Protein AF-A0A8B6BXW2-F1 (afdb_monomer_lite)

Sequence (107 aa)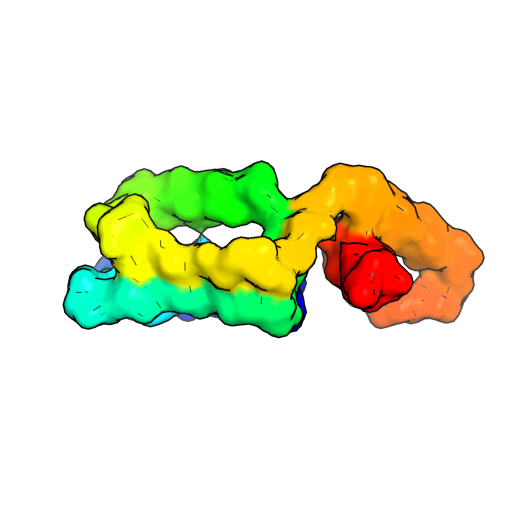:
GGNNAGHTVVVKEKMYDFHILPSGIVNPDCIAVIGNGVVVHLPDLFEEIEKNVQKGLEDWKNRLIISDRAHLVFDIHQIVDGIQESGRGQHVIGTTKKGIGPTYSCK

Foldseek 3Di:
DEQPDWDWDDDPNFIAIDRHWDPCLQPVPAQTEADLVYEYEPVVVVVSVVVVVVSPRPPNVVRYYYDPNHFYDDPVLLVVLVVVQVVCVPNHPPDPSSSPVVRVVVD

Radius of gyration: 15.35 Å; chains: 1; bounding box: 37×23×40 Å

Structure (mmCIF, N/CA/C/O backbone):
data_AF-A0A8B6BXW2-F1
#
_entry.id   AF-A0A8B6BXW2-F1
#
loop_
_atom_site.group_PDB
_atom_site.id
_atom_site.type_symbol
_atom_site.label_atom_id
_atom_site.label_alt_id
_atom_site.label_comp_id
_atom_site.label_asym_id
_atom_site.label_entity_id
_atom_site.label_seq_id
_atom_site.pdbx_PDB_ins_code
_atom_site.Cartn_x
_atom_site.Cartn_y
_atom_site.Cartn_z
_atom_site.occupancy
_atom_site.B_iso_or_equiv
_atom_site.auth_seq_id
_atom_site.auth_comp_id
_atom_site.auth_asym_id
_atom_site.auth_atom_id
_atom_site.pdbx_PDB_model_num
ATOM 1 N N . GLY A 1 1 ? -3.823 4.097 -9.526 1.00 84.19 1 GLY A N 1
ATOM 2 C CA . GLY A 1 1 ? -2.491 4.299 -8.929 1.00 84.19 1 GLY A CA 1
ATOM 3 C C . GLY A 1 1 ? -2.083 3.071 -8.140 1.00 84.19 1 GLY A C 1
ATOM 4 O O . GLY A 1 1 ? -2.756 2.054 -8.246 1.00 84.19 1 GLY A O 1
ATOM 5 N N . GLY A 1 2 ? -1.019 3.173 -7.350 1.00 85.44 2 GLY A N 1
ATOM 6 C CA . GLY A 1 2 ? -0.562 2.143 -6.410 1.00 85.44 2 GLY A CA 1
ATOM 7 C C . GLY A 1 2 ? 0.099 2.785 -5.186 1.00 85.44 2 GLY A C 1
ATOM 8 O O . GLY A 1 2 ? -0.297 3.872 -4.774 1.00 85.44 2 GLY A O 1
ATOM 9 N N . ASN A 1 3 ? 1.161 2.176 -4.661 1.00 84.12 3 ASN A N 1
ATOM 10 C CA . ASN A 1 3 ? 2.002 2.678 -3.551 1.00 84.12 3 ASN A CA 1
ATOM 11 C C . ASN A 1 3 ? 2.841 3.935 -3.879 1.00 84.12 3 ASN A C 1
ATOM 13 O O . ASN A 1 3 ? 3.841 4.214 -3.208 1.00 84.12 3 ASN A O 1
ATOM 17 N N . ASN A 1 4 ? 2.489 4.674 -4.929 1.00 80.62 4 ASN A N 1
ATOM 18 C CA . ASN A 1 4 ? 3.157 5.908 -5.337 1.00 80.62 4 ASN A CA 1
ATOM 19 C C . ASN A 1 4 ? 2.507 7.173 -4.753 1.00 80.62 4 ASN A C 1
ATOM 21 O O . ASN A 1 4 ? 3.070 8.253 -4.903 1.00 80.62 4 ASN A O 1
ATOM 25 N N . ALA A 1 5 ? 1.340 7.047 -4.118 1.00 79.81 5 ALA A N 1
ATOM 26 C CA . ALA A 1 5 ? 0.730 8.108 -3.322 1.00 79.81 5 ALA A CA 1
ATOM 27 C C . ALA A 1 5 ? 1.210 8.031 -1.863 1.00 79.81 5 ALA A C 1
ATOM 29 O O . ALA A 1 5 ? 1.600 6.959 -1.406 1.00 79.81 5 ALA A O 1
ATOM 30 N N . GLY A 1 6 ? 1.160 9.155 -1.146 1.00 86.44 6 GLY A N 1
ATOM 31 C CA . GLY A 1 6 ? 1.450 9.231 0.286 1.00 86.44 6 GLY A CA 1
ATOM 32 C C . GLY A 1 6 ? 0.444 10.142 0.987 1.00 86.44 6 GLY A C 1
ATOM 33 O O . GLY A 1 6 ? 0.311 11.308 0.619 1.00 86.44 6 GLY A O 1
ATOM 34 N N . HIS A 1 7 ? -0.266 9.611 1.980 1.00 91.56 7 HIS A N 1
ATOM 35 C CA . HIS A 1 7 ? -1.207 10.342 2.823 1.00 91.56 7 HIS A CA 1
ATOM 36 C C . HIS A 1 7 ? -0.858 10.121 4.289 1.00 91.56 7 HIS A C 1
ATOM 38 O O . HIS A 1 7 ? -1.042 9.030 4.825 1.00 91.56 7 HIS A O 1
ATOM 44 N N . THR A 1 8 ? -0.412 11.177 4.955 1.00 93.19 8 THR A N 1
ATOM 45 C CA . THR A 1 8 ? -0.237 11.167 6.404 1.00 93.19 8 THR A CA 1
ATOM 46 C C . THR A 1 8 ? -1.497 11.713 7.066 1.00 93.19 8 THR A C 1
ATOM 48 O O . THR A 1 8 ? -1.972 12.793 6.715 1.00 93.19 8 THR A O 1
ATOM 51 N N . VAL A 1 9 ? -2.032 10.982 8.043 1.00 93.31 9 VAL A N 1
ATOM 52 C CA . VAL A 1 9 ? -3.196 11.394 8.836 1.00 93.31 9 VAL A CA 1
ATOM 53 C C . VAL A 1 9 ? -2.817 11.420 10.310 1.00 93.31 9 VAL A C 1
ATOM 55 O O . VAL A 1 9 ? -2.335 10.429 10.854 1.00 93.31 9 VAL A O 1
ATOM 58 N N . VAL A 1 10 ? -3.075 12.547 10.971 1.00 92.25 10 VAL A N 1
ATOM 59 C CA . VAL A 1 10 ? -2.884 12.698 12.417 1.00 92.25 10 VAL A CA 1
ATOM 60 C C . VAL A 1 10 ? -4.247 12.657 13.096 1.00 92.25 10 VAL A C 1
ATOM 62 O O . VAL A 1 10 ? -5.102 13.499 12.829 1.00 92.25 10 VAL A O 1
ATOM 65 N N . VAL A 1 11 ? -4.458 11.674 13.971 1.00 88.69 11 VAL A N 1
ATOM 66 C CA . VAL A 1 11 ? -5.677 11.546 14.780 1.00 88.69 11 VAL A CA 1
ATOM 67 C C . VAL A 1 11 ? -5.292 11.578 16.249 1.00 88.69 11 VAL A C 1
ATOM 69 O O . VAL A 1 11 ? -4.626 10.669 16.748 1.00 88.69 11 VAL A O 1
ATOM 72 N N . LYS A 1 12 ? -5.740 12.626 16.950 1.00 85.75 12 LYS A N 1
ATOM 73 C CA . LYS A 1 12 ? -5.315 12.939 18.323 1.00 85.75 12 LYS A CA 1
ATOM 74 C C . LYS A 1 12 ? -3.784 13.066 18.376 1.00 85.75 12 LYS A C 1
ATOM 76 O O . LYS A 1 12 ? -3.242 13.968 17.752 1.00 85.75 12 LYS A O 1
ATOM 81 N N . GLU A 1 13 ? -3.101 12.153 19.062 1.00 89.38 13 GLU A N 1
ATOM 82 C CA . GLU A 1 13 ? -1.637 12.135 19.219 1.00 89.38 13 GLU A CA 1
ATOM 83 C C . GLU A 1 13 ? -0.950 11.064 18.351 1.00 89.38 13 GLU A C 1
ATOM 85 O O . GLU A 1 13 ? 0.253 10.844 18.462 1.00 89.38 13 GLU A O 1
ATOM 90 N N . LYS A 1 14 ? -1.701 10.372 17.484 1.00 90.44 14 LYS A N 1
ATOM 91 C CA . LYS A 1 14 ? -1.186 9.285 16.641 1.00 90.44 14 LYS A CA 1
ATOM 92 C C . LYS A 1 14 ? -1.077 9.731 15.187 1.00 90.44 14 LYS A C 1
ATOM 94 O O . LYS A 1 14 ? -2.037 10.249 14.621 1.00 90.44 14 LYS A O 1
ATOM 99 N N . MET A 1 15 ? 0.079 9.484 14.577 1.00 93.62 15 MET A N 1
ATOM 100 C CA . MET A 1 15 ? 0.372 9.805 13.178 1.00 93.62 15 MET A CA 1
ATOM 101 C C . MET A 1 15 ? 0.448 8.524 12.348 1.00 93.62 15 MET A C 1
ATOM 103 O O . MET A 1 15 ? 1.325 7.691 12.575 1.00 93.62 15 MET A O 1
ATOM 107 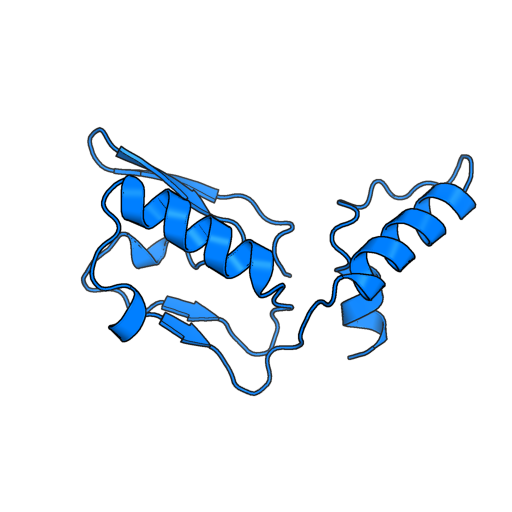N N . TYR A 1 16 ? -0.446 8.378 11.376 1.00 94.25 16 TYR A N 1
ATOM 108 C CA . TYR A 1 16 ? -0.520 7.239 10.463 1.00 94.25 16 TYR A CA 1
ATOM 109 C C . TYR A 1 16 ? -0.053 7.636 9.066 1.00 94.25 16 TYR A C 1
ATOM 111 O O . TYR A 1 16 ? -0.354 8.740 8.615 1.00 94.25 16 TYR A O 1
ATOM 119 N N . ASP A 1 17 ? 0.636 6.727 8.379 1.00 93.69 17 ASP A N 1
ATOM 120 C CA . ASP A 1 17 ? 1.179 6.966 7.040 1.00 93.69 17 ASP A CA 1
ATOM 121 C C . ASP A 1 17 ? 0.618 5.923 6.079 1.00 93.69 17 ASP A C 1
ATOM 123 O O . ASP A 1 17 ? 0.782 4.720 6.299 1.00 93.69 17 ASP A O 1
ATOM 127 N N . PHE A 1 18 ? -0.049 6.391 5.027 1.00 94.25 18 PHE A N 1
ATOM 128 C CA . PHE A 1 18 ? -0.770 5.556 4.075 1.00 94.25 18 PHE A CA 1
ATOM 129 C C . PHE A 1 18 ? -0.241 5.730 2.655 1.00 94.25 18 PHE A C 1
ATOM 131 O O . PHE A 1 18 ? -0.001 6.853 2.215 1.00 94.25 18 PHE A O 1
ATOM 138 N N . HIS A 1 19 ? -0.111 4.630 1.920 1.00 93.31 19 HIS A N 1
ATOM 139 C CA . HIS A 1 19 ? 0.301 4.609 0.519 1.00 93.31 19 HIS A CA 1
ATOM 140 C C . HIS A 1 19 ? -0.713 3.847 -0.338 1.00 93.31 19 HIS A C 1
ATOM 142 O O . HIS A 1 19 ? -1.331 4.439 -1.222 1.00 93.31 19 HIS A O 1
ATOM 148 N N . ILE A 1 20 ? -0.899 2.549 -0.075 1.00 93.00 20 ILE A N 1
ATOM 149 C CA . ILE A 1 20 ? -1.914 1.712 -0.736 1.00 93.00 20 ILE A CA 1
ATOM 150 C C . ILE A 1 20 ? -3.186 1.660 0.101 1.00 93.00 20 ILE A C 1
ATOM 152 O O . ILE A 1 20 ? -4.290 1.655 -0.452 1.00 93.00 20 ILE A O 1
ATOM 156 N N . LEU A 1 21 ? -3.044 1.576 1.424 1.00 94.31 21 LEU A N 1
ATOM 157 C CA . LEU A 1 21 ? -4.176 1.379 2.309 1.00 94.31 21 LEU A CA 1
ATOM 158 C C . LEU A 1 21 ? -5.047 2.648 2.315 1.00 94.31 21 LEU A C 1
ATOM 160 O O . LEU A 1 21 ? -4.531 3.746 2.536 1.00 94.31 21 LEU A O 1
ATOM 164 N N . PRO A 1 22 ? -6.368 2.550 2.078 1.00 94.75 22 PRO A N 1
ATOM 165 C CA . PRO A 1 22 ? -7.235 3.720 2.135 1.00 94.75 22 PRO A CA 1
ATOM 166 C C . PRO A 1 22 ? -7.192 4.358 3.529 1.00 94.75 22 PRO A C 1
ATOM 168 O O . PRO A 1 22 ? -7.556 3.721 4.515 1.00 94.75 22 PRO A O 1
ATOM 171 N N . SER A 1 23 ? -6.794 5.629 3.619 1.00 94.00 23 SER A N 1
ATOM 172 C CA . SER A 1 23 ? -6.586 6.334 4.897 1.00 94.00 23 SER A CA 1
ATOM 173 C C . SER A 1 23 ? -7.846 6.444 5.765 1.00 94.00 23 SER A C 1
ATOM 175 O O . SER A 1 23 ? -7.758 6.562 6.986 1.00 94.00 23 SER A O 1
ATOM 177 N N . GLY A 1 24 ? -9.031 6.327 5.156 1.00 93.38 24 GLY A N 1
ATOM 178 C CA . GLY A 1 24 ? -10.310 6.234 5.863 1.00 93.38 24 GLY A CA 1
ATOM 179 C C . GLY A 1 24 ? -10.395 5.059 6.844 1.00 93.38 24 GLY A C 1
ATOM 180 O O . GLY A 1 24 ? -11.183 5.126 7.782 1.00 93.38 24 GLY A O 1
ATOM 181 N N . ILE A 1 25 ? -9.543 4.033 6.702 1.00 94.88 25 ILE A N 1
ATOM 182 C CA . ILE A 1 25 ? -9.500 2.865 7.594 1.00 94.88 25 ILE A CA 1
ATOM 183 C C . ILE A 1 25 ? -9.194 3.217 9.060 1.00 94.88 25 ILE A C 1
ATOM 185 O O . ILE A 1 25 ? -9.482 2.414 9.949 1.00 94.88 25 ILE A O 1
ATOM 189 N N . VAL A 1 26 ? -8.645 4.411 9.322 1.00 93.62 26 VAL A N 1
ATOM 190 C CA . VAL A 1 26 ? -8.443 4.945 10.681 1.00 93.62 26 VAL A CA 1
ATOM 191 C C . VAL A 1 26 ? -9.768 5.140 11.418 1.00 93.62 26 VAL A C 1
ATOM 193 O O . VAL A 1 26 ? -9.809 5.017 12.639 1.00 93.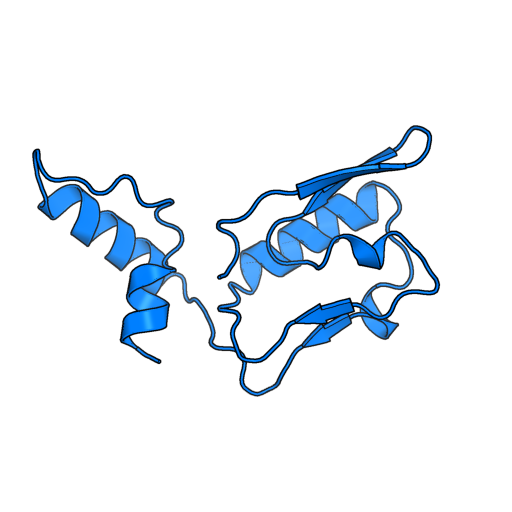62 26 VAL A O 1
ATOM 196 N N . ASN A 1 27 ? -10.854 5.427 10.697 1.00 92.19 27 ASN A N 1
ATOM 197 C CA . ASN A 1 27 ? -12.187 5.434 11.278 1.00 92.19 27 ASN A CA 1
ATOM 198 C C . ASN A 1 27 ? -12.672 3.977 11.447 1.00 92.19 27 ASN A C 1
ATOM 200 O O . ASN A 1 27 ? -12.760 3.266 10.439 1.00 92.19 27 ASN A O 1
ATOM 204 N N . PRO A 1 28 ? -13.000 3.519 12.673 1.00 91.38 28 PRO A N 1
ATOM 205 C CA . PRO A 1 28 ? -13.489 2.159 12.908 1.00 91.38 28 PRO A CA 1
ATOM 206 C C . PRO A 1 28 ? -14.799 1.852 12.168 1.00 91.38 28 PRO A C 1
ATOM 208 O O . PRO A 1 28 ? -15.003 0.714 11.759 1.00 91.38 28 PRO A O 1
ATOM 211 N N . ASP A 1 29 ? -15.633 2.862 11.903 1.00 93.06 29 ASP A N 1
ATOM 212 C CA . ASP A 1 29 ? -16.916 2.694 11.205 1.00 93.06 29 ASP A CA 1
ATOM 213 C C . ASP A 1 29 ? -16.771 2.663 9.672 1.00 93.06 29 ASP A C 1
ATOM 215 O O . ASP A 1 29 ? -17.752 2.532 8.937 1.00 93.06 29 ASP A O 1
ATOM 219 N N . CYS A 1 30 ? -15.549 2.820 9.155 1.00 95.31 30 CYS A N 1
ATOM 220 C CA . CYS A 1 30 ? -15.282 2.870 7.724 1.00 95.31 30 CYS A CA 1
ATOM 221 C C . CYS A 1 30 ? -14.822 1.508 7.186 1.00 95.31 30 CYS A C 1
ATOM 223 O O . CYS A 1 30 ? -13.894 0.889 7.717 1.00 95.31 30 CYS A O 1
ATOM 225 N N . ILE A 1 31 ? -15.438 1.087 6.077 1.00 96.44 31 ILE A N 1
ATOM 226 C CA . ILE A 1 31 ? -14.969 -0.021 5.239 1.00 96.44 31 ILE A CA 1
ATOM 227 C C . ILE A 1 31 ? -13.996 0.546 4.202 1.00 96.44 31 ILE A C 1
ATOM 229 O O . ILE A 1 31 ? -14.343 1.433 3.419 1.00 96.44 31 ILE A O 1
ATOM 233 N N . ALA A 1 32 ? -12.778 0.016 4.183 1.00 96.69 32 ALA A N 1
ATOM 234 C CA . ALA A 1 32 ? -11.734 0.404 3.249 1.00 96.69 32 ALA A CA 1
ATOM 235 C C . ALA A 1 32 ? -11.774 -0.498 2.013 1.00 96.69 32 ALA A C 1
ATOM 237 O O . ALA A 1 32 ? -11.715 -1.720 2.128 1.00 96.69 32 ALA A O 1
ATOM 238 N N . VAL A 1 33 ? -11.839 0.097 0.820 1.00 97.12 33 VAL A N 1
ATOM 239 C CA . VAL A 1 33 ? -11.922 -0.653 -0.440 1.00 97.12 33 VAL A CA 1
ATOM 240 C C . VAL A 1 33 ? -10.751 -0.306 -1.354 1.00 97.12 33 VAL A C 1
ATOM 242 O O . VAL A 1 33 ? -10.557 0.855 -1.714 1.00 97.12 33 VAL A O 1
ATOM 245 N N . ILE A 1 34 ? -10.005 -1.325 -1.782 1.00 96.69 34 ILE A N 1
ATOM 246 C CA . ILE A 1 34 ? -9.024 -1.235 -2.867 1.00 96.69 34 ILE A CA 1
ATOM 247 C C . ILE A 1 34 ? -9.708 -1.692 -4.161 1.00 96.69 34 ILE A C 1
ATOM 249 O O . ILE A 1 34 ? -9.968 -2.878 -4.366 1.00 96.69 34 ILE A O 1
ATOM 253 N N . GLY A 1 35 ? -10.035 -0.735 -5.030 1.00 96.69 35 GLY A N 1
ATOM 254 C CA . GLY A 1 35 ? -10.747 -0.995 -6.285 1.00 96.69 35 GLY A CA 1
ATOM 255 C C . GLY A 1 35 ? -9.880 -1.613 -7.391 1.00 96.69 35 GLY A C 1
ATOM 256 O O . GLY A 1 35 ? -8.653 -1.576 -7.353 1.00 96.69 35 GLY A O 1
ATOM 257 N N . ASN A 1 36 ? -10.527 -2.098 -8.455 1.00 95.75 36 ASN A N 1
ATOM 258 C CA . ASN A 1 36 ? -9.890 -2.752 -9.614 1.00 95.75 36 ASN A CA 1
ATOM 259 C C . ASN A 1 36 ? -8.959 -1.840 -10.447 1.00 95.75 36 ASN A C 1
ATOM 261 O O . ASN A 1 36 ? -8.222 -2.296 -11.324 1.00 95.75 36 ASN A O 1
ATOM 265 N N . GLY A 1 37 ? -9.027 -0.525 -10.230 1.00 93.75 37 GLY A N 1
ATOM 266 C CA . GLY A 1 37 ? -8.125 0.445 -10.850 1.00 93.75 37 GLY A CA 1
ATOM 267 C C . GLY A 1 37 ? -6.739 0.500 -10.202 1.00 93.75 37 GLY A C 1
ATOM 268 O O . GLY A 1 37 ? -5.843 1.127 -10.770 1.00 93.75 37 GLY A O 1
ATOM 269 N N . VAL A 1 38 ? -6.560 -0.118 -9.032 1.00 94.81 38 VAL A N 1
ATOM 270 C CA . VAL A 1 38 ? -5.326 -0.065 -8.242 1.00 94.81 38 VAL A CA 1
ATOM 271 C C . VAL A 1 38 ? -4.374 -1.193 -8.642 1.00 94.81 38 VAL A C 1
ATOM 273 O O . VAL A 1 38 ? -4.806 -2.309 -8.936 1.00 94.81 38 VAL A O 1
ATOM 276 N N . VAL A 1 39 ? -3.077 -0.883 -8.655 1.00 95.12 39 VAL A N 1
ATOM 277 C CA . VAL A 1 39 ? -2.002 -1.879 -8.720 1.00 95.12 39 VAL A CA 1
ATOM 278 C C . VAL A 1 39 ? -1.432 -2.080 -7.315 1.00 95.12 39 VAL A C 1
ATOM 280 O O . VAL A 1 39 ? -1.093 -1.108 -6.637 1.00 95.12 39 VAL A O 1
ATOM 283 N N . VAL A 1 40 ? -1.376 -3.327 -6.851 1.00 95.50 40 VAL A N 1
ATOM 284 C CA . VAL A 1 40 ? -1.077 -3.676 -5.456 1.00 95.50 40 VAL A CA 1
ATOM 285 C C . VAL A 1 40 ? 0.246 -4.425 -5.376 1.00 95.50 40 VAL A C 1
ATOM 287 O O . VAL A 1 40 ? 0.374 -5.516 -5.926 1.00 95.50 40 VAL A O 1
ATOM 290 N N . HIS A 1 41 ? 1.215 -3.858 -4.659 1.00 95.62 41 HIS A N 1
ATOM 291 C CA . HIS A 1 41 ? 2.411 -4.579 -4.232 1.00 95.62 41 HIS A CA 1
ATOM 292 C C . HIS A 1 41 ? 2.132 -5.222 -2.870 1.00 95.62 41 HIS A C 1
ATOM 294 O O . HIS A 1 41 ? 1.938 -4.505 -1.888 1.00 95.62 41 HIS A O 1
ATOM 300 N N . LEU A 1 42 ? 2.054 -6.555 -2.811 1.00 95.00 42 LEU A N 1
ATOM 301 C CA . LEU A 1 42 ? 1.676 -7.261 -1.579 1.00 95.00 42 LEU A CA 1
ATOM 302 C C . LEU A 1 42 ? 2.667 -7.030 -0.424 1.00 95.00 42 LEU A C 1
ATOM 304 O O . LEU A 1 42 ? 2.188 -6.707 0.662 1.00 95.00 42 LEU A O 1
ATOM 308 N N . PRO A 1 43 ? 4.000 -7.130 -0.618 1.00 95.19 43 PRO A N 1
ATOM 309 C CA . PRO A 1 43 ? 4.953 -6.871 0.462 1.00 95.19 43 PRO A CA 1
ATOM 310 C C . PRO A 1 43 ? 4.789 -5.477 1.079 1.00 95.19 43 PRO A C 1
ATOM 312 O O . PRO A 1 43 ? 4.644 -5.364 2.293 1.00 95.19 43 PRO A O 1
ATOM 315 N N . ASP A 1 44 ? 4.702 -4.433 0.247 1.00 94.12 44 ASP A N 1
ATOM 316 C CA . ASP A 1 44 ? 4.529 -3.053 0.724 1.00 94.12 44 ASP A CA 1
ATOM 317 C C . ASP A 1 44 ? 3.199 -2.865 1.454 1.00 94.12 44 ASP A C 1
ATOM 319 O O . ASP A 1 44 ? 3.151 -2.163 2.460 1.00 94.12 44 ASP A O 1
ATOM 323 N N . LEU A 1 45 ? 2.115 -3.479 0.961 1.00 95.00 45 LEU A N 1
ATOM 324 C CA . LEU A 1 45 ? 0.809 -3.404 1.614 1.00 95.00 45 LEU A CA 1
ATOM 325 C C . LEU A 1 45 ? 0.867 -4.003 3.025 1.00 95.00 45 LEU A C 1
ATOM 327 O O . LEU A 1 45 ? 0.357 -3.398 3.967 1.00 95.00 45 LEU A O 1
ATOM 331 N N . PHE A 1 46 ? 1.485 -5.176 3.185 1.00 95.19 46 PHE A N 1
ATOM 332 C CA . PHE A 1 46 ? 1.624 -5.802 4.500 1.00 95.19 46 PHE A CA 1
ATOM 333 C C . PHE A 1 46 ? 2.541 -4.998 5.423 1.00 95.19 46 PHE A C 1
ATOM 335 O O . PHE A 1 46 ? 2.172 -4.767 6.572 1.00 95.19 46 PHE A O 1
ATOM 342 N N . GLU A 1 47 ? 3.671 -4.499 4.922 1.00 95.50 47 GLU A N 1
ATOM 343 C CA . GLU A 1 47 ? 4.581 -3.655 5.703 1.00 95.50 47 GLU A CA 1
ATOM 344 C C . GLU A 1 47 ? 3.893 -2.357 6.171 1.00 95.50 47 GLU A C 1
ATOM 346 O O . GLU A 1 47 ? 4.029 -1.938 7.323 1.00 95.50 47 GLU A O 1
ATOM 351 N N . GLU A 1 48 ? 3.113 -1.720 5.294 1.00 95.19 48 GLU A N 1
ATOM 352 C CA . GLU A 1 48 ? 2.318 -0.530 5.609 1.00 95.19 48 GLU A CA 1
ATOM 353 C C . GLU A 1 48 ? 1.273 -0.817 6.696 1.00 95.19 48 GLU A C 1
ATOM 355 O O . GLU A 1 48 ? 1.121 -0.040 7.646 1.00 95.19 48 GLU A O 1
ATOM 360 N N . ILE A 1 49 ? 0.562 -1.940 6.580 1.00 95.31 49 ILE A N 1
ATOM 361 C CA . ILE A 1 49 ? -0.419 -2.371 7.575 1.00 95.31 49 ILE A CA 1
ATOM 362 C C . ILE A 1 49 ? 0.265 -2.624 8.919 1.00 95.31 49 ILE A C 1
ATOM 364 O O . ILE A 1 49 ? -0.198 -2.101 9.929 1.00 95.31 49 ILE A O 1
ATOM 368 N N . GLU A 1 50 ? 1.371 -3.369 8.955 1.00 95.88 50 GLU A N 1
ATOM 369 C CA . GLU A 1 50 ? 2.096 -3.683 10.192 1.00 95.88 50 GLU A CA 1
ATOM 370 C C . GLU A 1 50 ? 2.557 -2.420 10.926 1.00 95.88 50 GLU A C 1
ATOM 372 O O . GLU A 1 50 ? 2.318 -2.281 12.130 1.00 95.88 50 GLU A O 1
ATOM 377 N N . LYS A 1 51 ? 3.130 -1.451 10.200 1.00 95.38 51 LYS A N 1
ATOM 378 C CA . LYS A 1 51 ? 3.529 -0.151 10.763 1.00 95.38 51 LYS A CA 1
ATOM 379 C C . LYS A 1 51 ? 2.347 0.591 11.382 1.00 95.38 51 LYS A C 1
ATOM 381 O O . LYS A 1 51 ? 2.476 1.173 12.459 1.00 95.38 51 LYS A O 1
ATOM 386 N N . ASN A 1 52 ? 1.189 0.581 10.726 1.00 94.75 52 ASN A N 1
ATOM 387 C CA . ASN A 1 52 ? -0.000 1.265 11.231 1.00 94.75 52 ASN A CA 1
ATOM 388 C C . ASN A 1 52 ? -0.679 0.500 12.381 1.00 94.75 52 ASN A C 1
ATOM 390 O O . ASN A 1 52 ? -1.186 1.131 13.309 1.00 94.75 52 ASN A O 1
ATOM 394 N N . VAL A 1 53 ? -0.623 -0.834 12.398 1.00 94.94 53 VAL A N 1
ATOM 395 C CA . VAL A 1 53 ? -1.085 -1.666 13.524 1.00 94.94 53 VAL A CA 1
ATOM 396 C C . VAL A 1 53 ? -0.272 -1.372 14.784 1.00 94.94 53 VAL A C 1
ATOM 398 O O . VAL A 1 53 ? -0.859 -1.180 15.845 1.00 94.94 53 VAL A O 1
ATOM 401 N N . GLN A 1 54 ? 1.053 -1.227 14.677 1.00 94.62 54 GLN A N 1
ATOM 402 C CA . GLN A 1 54 ? 1.910 -0.847 15.813 1.00 94.62 54 GLN A CA 1
ATOM 403 C C . GLN A 1 54 ? 1.552 0.528 16.402 1.00 94.62 54 GLN A C 1
ATOM 405 O O . GLN A 1 54 ? 1.724 0.762 17.596 1.00 94.62 54 GLN A O 1
ATOM 410 N N . LYS A 1 55 ? 1.005 1.432 15.581 1.00 93.12 55 LYS A N 1
ATOM 411 C CA . LYS A 1 55 ? 0.506 2.750 16.007 1.00 93.12 55 LYS A CA 1
ATOM 412 C C . LYS A 1 55 ? -0.910 2.678 16.611 1.00 93.12 55 LYS A C 1
ATOM 414 O O . LYS A 1 55 ? -1.366 3.625 17.256 1.00 93.12 55 LYS A O 1
ATOM 419 N N . GLY A 1 56 ? -1.597 1.544 16.470 1.00 91.75 56 GLY A N 1
ATOM 420 C CA . GLY A 1 56 ? -2.931 1.280 17.013 1.00 91.75 56 GLY A CA 1
ATOM 421 C C . GLY A 1 56 ? -4.054 1.304 15.979 1.00 91.75 56 GLY A C 1
ATOM 422 O O . GLY A 1 56 ? -5.176 1.659 16.327 1.00 91.75 56 GLY A O 1
ATOM 423 N N . LEU A 1 57 ? -3.764 0.962 14.720 1.00 92.88 57 LEU A N 1
ATOM 424 C CA . LEU A 1 57 ? -4.798 0.605 13.752 1.00 92.88 57 LEU A CA 1
ATOM 425 C C . LEU A 1 57 ? -5.399 -0.759 14.126 1.00 92.88 57 LEU A C 1
ATOM 427 O O . LEU A 1 57 ? -4.713 -1.780 14.094 1.00 92.88 57 LEU A O 1
ATOM 431 N N . GLU A 1 58 ? -6.691 -0.773 14.437 1.00 91.00 58 GLU A N 1
ATOM 432 C CA . GLU A 1 58 ? -7.413 -1.957 14.909 1.00 91.00 58 GLU A CA 1
ATOM 433 C C . GLU A 1 58 ? -8.424 -2.464 13.872 1.00 91.00 58 GLU A C 1
ATOM 435 O O . GLU A 1 58 ? -8.867 -1.729 12.986 1.00 91.00 58 GLU A O 1
ATOM 440 N N . ASP A 1 59 ? -8.770 -3.750 13.975 1.00 93.00 59 ASP A N 1
ATOM 441 C CA . ASP A 1 59 ? -9.822 -4.419 13.194 1.00 93.00 59 ASP A CA 1
ATOM 442 C C . ASP A 1 59 ? -9.760 -4.207 11.665 1.00 93.00 59 ASP A C 1
ATOM 444 O O . ASP A 1 59 ? -10.764 -4.205 10.957 1.00 93.00 59 ASP A O 1
ATOM 448 N N . TRP A 1 60 ? -8.565 -4.000 11.108 1.00 94.12 60 TRP A N 1
ATOM 449 C CA . TRP A 1 60 ? -8.410 -3.738 9.674 1.00 94.12 60 TRP A CA 1
ATOM 450 C C . TRP A 1 60 ? -8.779 -4.956 8.812 1.00 94.12 60 TRP A C 1
ATOM 452 O O . TRP A 1 60 ? -9.282 -4.791 7.704 1.00 94.12 60 TRP A O 1
ATOM 462 N N . LYS A 1 61 ? -8.565 -6.182 9.317 1.00 94.12 61 LYS A N 1
ATOM 463 C CA . LYS A 1 61 ? -8.780 -7.437 8.569 1.00 94.12 61 LYS A CA 1
ATOM 464 C C . LYS A 1 61 ? -10.234 -7.639 8.146 1.00 94.12 61 LYS A C 1
ATOM 466 O O . LYS A 1 61 ? -10.475 -8.172 7.072 1.00 94.12 61 LYS A O 1
ATOM 471 N N . ASN A 1 62 ? -11.179 -7.205 8.978 1.00 95.25 62 ASN A N 1
ATOM 472 C CA . ASN A 1 62 ? -12.612 -7.344 8.714 1.00 95.25 62 ASN A CA 1
ATOM 473 C C . ASN A 1 62 ? -13.172 -6.194 7.865 1.00 95.25 62 ASN A C 1
ATOM 475 O O . ASN A 1 62 ? -14.289 -6.285 7.362 1.00 95.25 62 ASN A O 1
ATOM 479 N N . ARG A 1 63 ? -12.402 -5.109 7.703 1.00 96.56 63 ARG A N 1
ATOM 480 C CA . ARG A 1 63 ? -12.847 -3.864 7.060 1.00 96.56 63 ARG A CA 1
ATOM 481 C C . ARG A 1 63 ? -12.126 -3.560 5.753 1.00 96.56 63 ARG A C 1
ATOM 483 O O . ARG A 1 63 ? -12.583 -2.694 5.013 1.00 96.56 63 ARG A O 1
ATOM 490 N N . LEU A 1 64 ? -11.013 -4.233 5.468 1.00 96.94 64 LEU A N 1
ATOM 491 C CA . LEU A 1 64 ? -10.281 -4.096 4.215 1.00 96.94 64 LEU A CA 1
ATOM 492 C C . LEU A 1 64 ? -10.821 -5.076 3.171 1.00 96.94 64 LEU A C 1
ATOM 494 O O . LEU A 1 64 ? -10.676 -6.288 3.301 1.00 96.94 64 LEU A O 1
ATOM 498 N N . ILE A 1 65 ? -11.383 -4.531 2.098 1.00 97.19 65 ILE A N 1
ATOM 499 C CA . ILE A 1 65 ? -11.849 -5.285 0.938 1.00 97.19 65 ILE A CA 1
ATOM 500 C C . ILE A 1 65 ? -10.932 -4.967 -0.238 1.00 97.19 65 ILE A C 1
ATOM 502 O O . ILE A 1 65 ? -10.723 -3.805 -0.588 1.00 97.19 65 ILE A O 1
ATOM 506 N N . ILE A 1 66 ? -10.401 -6.007 -0.875 1.00 96.56 66 ILE A N 1
ATOM 507 C CA . ILE A 1 66 ? -9.544 -5.885 -2.054 1.00 96.56 66 ILE A CA 1
ATOM 508 C C . ILE A 1 66 ? -10.281 -6.499 -3.235 1.00 96.56 66 ILE A C 1
ATOM 510 O O . ILE A 1 66 ? -10.749 -7.633 -3.155 1.00 96.56 66 ILE A O 1
ATOM 514 N N . SER A 1 67 ? -10.403 -5.749 -4.329 1.00 97.44 67 SER A N 1
ATOM 515 C CA . SER A 1 67 ? -10.973 -6.283 -5.561 1.00 97.44 67 SER A CA 1
ATOM 516 C C . SER A 1 67 ? -10.117 -7.434 -6.089 1.00 97.44 67 SER A C 1
ATOM 518 O O . SER A 1 67 ? -8.914 -7.289 -6.287 1.00 97.44 67 SER A O 1
ATOM 520 N N . ASP A 1 68 ? -10.773 -8.540 -6.421 1.00 96.12 68 ASP A N 1
ATOM 521 C CA . ASP A 1 68 ? -10.224 -9.680 -7.164 1.00 96.12 68 ASP A CA 1
ATOM 522 C C . ASP A 1 68 ? -9.692 -9.316 -8.566 1.00 96.12 68 ASP A C 1
ATOM 524 O O . ASP A 1 68 ? -8.935 -10.074 -9.165 1.00 96.12 68 ASP A O 1
ATOM 528 N N . ARG A 1 69 ? -10.067 -8.141 -9.089 1.00 96.50 69 ARG A N 1
ATOM 529 C CA . ARG A 1 69 ? -9.622 -7.584 -10.378 1.00 96.50 69 ARG A CA 1
ATOM 530 C C . ARG A 1 69 ? -8.491 -6.559 -10.241 1.00 96.50 69 ARG A C 1
ATOM 532 O O . ARG A 1 69 ? -8.079 -5.967 -11.244 1.00 96.50 69 ARG A O 1
ATOM 539 N N . ALA A 1 70 ? -8.021 -6.286 -9.022 1.00 95.62 70 ALA A N 1
ATOM 540 C CA . ALA A 1 70 ? -6.832 -5.467 -8.821 1.00 95.62 70 ALA A CA 1
ATOM 541 C C . ALA A 1 70 ? -5.605 -6.190 -9.395 1.00 95.62 70 ALA A C 1
ATOM 543 O O . ALA A 1 70 ? -5.481 -7.409 -9.299 1.00 95.62 70 ALA A O 1
ATOM 544 N N . HIS A 1 71 ? -4.711 -5.438 -10.032 1.00 95.56 71 H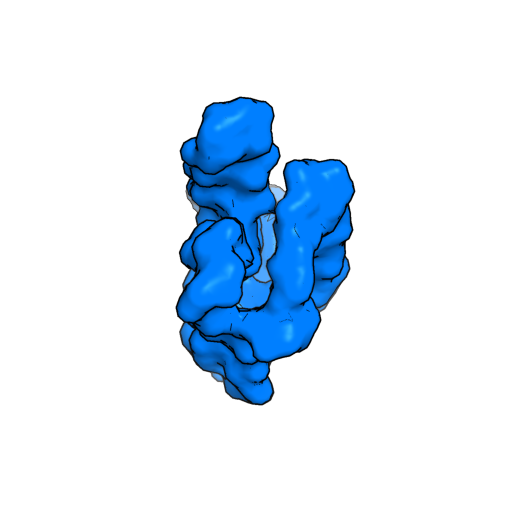IS A N 1
ATOM 545 C CA . HIS A 1 71 ? -3.517 -6.020 -10.646 1.00 95.56 71 HIS A CA 1
ATOM 546 C C . HIS A 1 71 ? -2.380 -6.071 -9.631 1.00 95.56 71 HIS A C 1
ATOM 548 O O . HIS A 1 71 ? -2.244 -5.171 -8.803 1.00 95.56 71 HIS A O 1
ATOM 554 N N . LEU A 1 72 ? -1.550 -7.108 -9.704 1.00 95.44 72 LEU A N 1
ATOM 555 C CA . LEU A 1 72 ? -0.415 -7.264 -8.804 1.00 95.44 72 LEU A CA 1
ATOM 556 C C . LEU A 1 72 ? 0.827 -6.588 -9.376 1.00 95.44 72 LEU A C 1
ATOM 558 O O . LEU A 1 72 ? 1.218 -6.813 -10.522 1.00 95.44 72 LEU A O 1
ATOM 562 N N . VAL A 1 73 ? 1.466 -5.782 -8.540 1.00 95.94 73 VAL A N 1
ATOM 563 C CA . VAL A 1 73 ? 2.848 -5.374 -8.752 1.00 95.94 73 VAL A CA 1
ATOM 564 C C . VAL A 1 73 ? 3.716 -6.496 -8.193 1.00 95.94 73 VAL A C 1
ATOM 566 O O . VAL A 1 73 ? 3.545 -6.886 -7.041 1.00 95.94 73 VAL A O 1
ATOM 569 N N . PHE A 1 74 ? 4.636 -7.011 -9.000 1.00 95.38 74 PHE A N 1
ATOM 570 C CA . PHE A 1 74 ? 5.664 -7.954 -8.567 1.00 95.38 74 PHE A CA 1
ATOM 571 C C . PHE A 1 74 ? 7.016 -7.245 -8.476 1.00 95.38 74 PHE A C 1
ATOM 573 O O . PHE A 1 74 ? 7.224 -6.225 -9.138 1.00 95.38 74 PHE A O 1
ATOM 580 N N . ASP A 1 75 ? 7.966 -7.824 -7.742 1.00 93.56 75 ASP A N 1
ATOM 581 C CA . ASP A 1 75 ? 9.332 -7.290 -7.616 1.00 93.56 75 ASP A CA 1
ATOM 582 C C . ASP A 1 75 ? 9.996 -7.065 -8.984 1.00 93.56 75 ASP A C 1
ATOM 584 O O . ASP A 1 75 ? 10.672 -6.060 -9.206 1.00 93.56 75 ASP A O 1
ATOM 588 N N . ILE A 1 76 ? 9.727 -7.949 -9.954 1.00 95.00 76 ILE A N 1
ATOM 589 C CA . ILE A 1 76 ? 10.225 -7.801 -11.327 1.00 95.00 76 ILE A CA 1
ATOM 590 C C . ILE A 1 76 ? 9.746 -6.503 -11.988 1.00 95.00 76 ILE A C 1
ATOM 592 O O . ILE A 1 76 ? 10.518 -5.871 -12.706 1.00 95.00 76 ILE A O 1
ATOM 596 N N . HIS A 1 77 ? 8.518 -6.050 -11.720 1.00 95.00 77 HIS A N 1
ATOM 597 C CA . HIS A 1 77 ? 8.025 -4.785 -12.261 1.00 95.00 77 HIS A CA 1
ATOM 598 C C . HIS A 1 77 ? 8.820 -3.599 -11.705 1.00 95.00 77 HIS A C 1
ATOM 600 O O . HIS A 1 77 ? 9.097 -2.661 -12.448 1.00 95.00 77 HIS A O 1
ATOM 606 N N . GLN A 1 78 ? 9.227 -3.646 -10.431 1.00 93.56 78 GLN A N 1
ATOM 607 C CA . GLN A 1 78 ? 10.058 -2.602 -9.820 1.00 93.56 78 GLN A CA 1
ATOM 608 C C . GLN A 1 78 ? 11.463 -2.571 -10.429 1.00 93.56 78 GLN A C 1
ATOM 610 O O . GLN A 1 78 ? 11.970 -1.509 -10.790 1.00 93.56 78 GLN A O 1
ATOM 615 N N . ILE A 1 79 ? 12.067 -3.750 -10.612 1.00 93.94 79 ILE A N 1
ATOM 616 C CA . ILE A 1 79 ? 13.381 -3.891 -11.250 1.00 93.94 79 ILE A CA 1
ATOM 617 C C . ILE A 1 79 ? 13.339 -3.330 -12.677 1.00 93.94 79 ILE A C 1
ATOM 619 O O . ILE A 1 79 ? 14.209 -2.549 -13.060 1.00 93.94 79 ILE A O 1
ATOM 623 N N . VAL A 1 80 ? 12.309 -3.681 -13.454 1.00 93.50 80 VAL A N 1
ATOM 624 C CA . VAL A 1 80 ? 12.134 -3.195 -14.830 1.00 93.50 80 VAL A CA 1
ATOM 625 C C 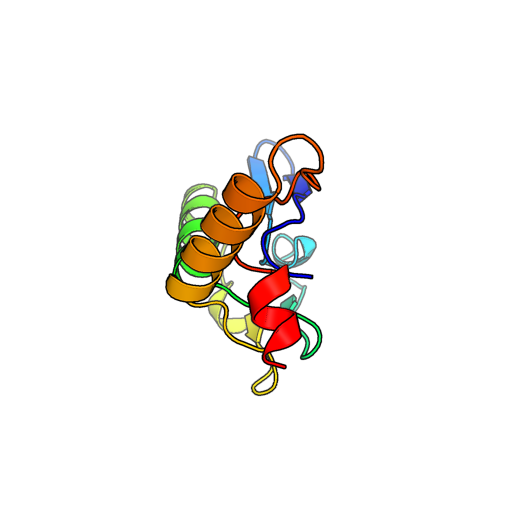. VAL A 1 80 ? 11.947 -1.678 -14.872 1.00 93.50 80 VAL A C 1
ATOM 627 O O . VAL A 1 80 ? 12.566 -1.031 -15.712 1.00 93.50 80 VAL A O 1
ATOM 630 N N . ASP A 1 81 ? 11.156 -1.100 -13.965 1.00 92.31 81 ASP A N 1
ATOM 631 C CA . ASP A 1 81 ? 10.974 0.357 -13.847 1.00 92.31 81 ASP A CA 1
ATOM 632 C C . ASP A 1 81 ? 12.321 1.057 -13.599 1.00 92.31 81 ASP A C 1
ATOM 634 O O . ASP A 1 81 ? 12.703 1.977 -14.321 1.00 92.31 81 ASP A O 1
ATOM 638 N N . GLY A 1 82 ? 13.110 0.538 -12.652 1.00 91.31 82 GLY A N 1
ATOM 639 C CA . GLY A 1 82 ? 14.455 1.038 -12.369 1.00 91.31 82 GLY A CA 1
ATOM 640 C C . GLY A 1 82 ? 15.403 0.965 -13.571 1.00 91.31 82 GLY A C 1
ATOM 641 O O . GLY A 1 82 ? 16.094 1.942 -13.860 1.00 91.31 82 GLY A O 1
ATOM 642 N N . ILE A 1 83 ? 15.417 -0.161 -14.294 1.00 92.06 83 ILE A N 1
ATOM 643 C CA . ILE A 1 83 ? 16.256 -0.344 -15.490 1.00 92.06 83 ILE A CA 1
ATOM 644 C C . ILE A 1 83 ? 15.832 0.612 -16.608 1.00 92.06 83 ILE A C 1
ATOM 646 O O . ILE A 1 83 ? 16.690 1.246 -17.224 1.00 92.06 83 ILE A O 1
ATOM 650 N N . GLN A 1 84 ? 14.528 0.735 -16.872 1.00 90.12 84 GLN A N 1
ATOM 651 C CA . GLN A 1 84 ? 14.011 1.637 -17.903 1.00 90.12 84 GLN A CA 1
ATOM 652 C C . GLN A 1 84 ? 14.382 3.087 -17.607 1.00 90.12 84 GLN A C 1
ATOM 654 O O . GLN A 1 84 ? 14.772 3.816 -18.517 1.00 90.12 84 GLN A O 1
ATOM 659 N N . GLU A 1 85 ? 14.305 3.493 -16.343 1.00 88.88 85 GLU A N 1
ATOM 660 C CA . GLU A 1 85 ? 14.660 4.844 -15.934 1.00 88.88 85 GLU A CA 1
ATOM 661 C C . GLU A 1 85 ? 16.165 5.107 -16.075 1.00 88.88 85 GLU A C 1
ATOM 663 O O . GLU A 1 85 ? 16.572 6.103 -16.670 1.00 88.88 85 GLU A O 1
ATOM 668 N N . SER A 1 86 ? 17.016 4.181 -15.626 1.00 88.12 86 SER A N 1
ATOM 669 C CA . SER A 1 86 ? 18.467 4.288 -15.824 1.00 88.12 86 SER A CA 1
ATOM 670 C C . SER A 1 86 ? 18.871 4.278 -17.305 1.00 88.12 86 SER A C 1
ATOM 672 O O . SER A 1 86 ? 19.820 4.962 -17.685 1.00 88.12 86 SER A O 1
ATOM 674 N N . GLY A 1 87 ? 18.139 3.551 -18.153 1.00 87.69 87 GLY A N 1
ATOM 675 C CA . GLY A 1 87 ? 18.375 3.487 -19.597 1.00 87.69 87 GLY A CA 1
ATOM 676 C C . GLY A 1 87 ? 18.007 4.763 -20.365 1.00 87.69 87 GLY A C 1
ATOM 677 O O . GLY A 1 87 ? 18.438 4.927 -21.504 1.00 87.69 87 GLY A O 1
ATOM 678 N N . ARG A 1 88 ? 17.244 5.688 -19.764 1.00 85.81 88 ARG A N 1
ATOM 679 C CA . ARG A 1 88 ? 16.797 6.943 -20.405 1.00 85.81 88 ARG A CA 1
ATOM 680 C C . ARG A 1 88 ? 17.840 8.064 -20.405 1.00 85.81 88 ARG A C 1
ATOM 682 O O . ARG A 1 88 ? 17.622 9.094 -21.047 1.00 85.81 88 ARG A O 1
ATOM 689 N N . GLY A 1 89 ? 18.969 7.890 -19.717 1.00 85.38 89 GLY A N 1
ATOM 690 C CA . GLY A 1 89 ? 20.037 8.890 -19.667 1.00 85.38 89 GLY A CA 1
ATOM 691 C C . GLY A 1 89 ? 19.539 10.236 -19.129 1.00 85.38 89 GLY A C 1
ATOM 692 O O . GLY A 1 89 ? 19.036 10.314 -18.014 1.00 85.38 89 GLY A O 1
ATOM 693 N N . GLN A 1 90 ? 19.663 11.306 -19.921 1.00 83.38 90 GLN A N 1
ATOM 694 C CA . GLN A 1 90 ? 19.218 12.651 -19.521 1.00 83.38 90 GLN A CA 1
ATOM 695 C C . GLN A 1 90 ? 17.694 12.862 -19.610 1.00 83.38 90 GLN A C 1
ATOM 697 O O . GLN A 1 90 ? 17.194 13.869 -19.120 1.00 83.38 90 GLN A O 1
ATOM 702 N N . HIS A 1 91 ? 16.944 11.923 -20.197 1.00 85.06 91 HIS A N 1
ATOM 703 C CA . HIS A 1 91 ? 15.489 12.018 -20.390 1.00 85.06 91 HIS A CA 1
ATOM 704 C C . HIS A 1 91 ? 14.694 11.194 -19.362 1.00 85.06 91 HIS A C 1
ATOM 706 O O . HIS A 1 91 ? 13.671 10.580 -19.686 1.00 85.06 91 HIS A O 1
ATOM 712 N N . VAL A 1 92 ? 15.195 11.143 -18.127 1.00 86.19 92 VAL A N 1
ATOM 713 C CA . VAL A 1 92 ? 14.523 10.497 -16.992 1.00 86.19 92 VAL A CA 1
ATOM 714 C C . VAL A 1 92 ? 13.166 11.139 -16.707 1.00 86.19 92 VAL A C 1
ATOM 716 O O . VAL A 1 92 ? 13.014 12.357 -16.792 1.00 86.19 92 VAL A O 1
ATOM 719 N N . ILE A 1 93 ? 12.175 10.312 -16.366 1.00 85.81 93 ILE A N 1
ATOM 720 C CA . ILE A 1 93 ? 10.819 10.771 -16.023 1.00 85.81 93 ILE A CA 1
ATOM 721 C C . ILE A 1 93 ? 10.749 11.237 -14.558 1.00 85.81 93 ILE A C 1
ATOM 723 O O . ILE A 1 93 ? 9.956 12.113 -14.222 1.00 85.81 93 ILE A O 1
ATOM 727 N N . GLY A 1 94 ? 11.575 10.662 -13.687 1.00 84.94 94 GLY A N 1
ATOM 728 C CA . GLY A 1 94 ? 11.472 10.769 -12.237 1.00 84.94 94 GLY A CA 1
ATOM 729 C C . GLY A 1 94 ? 10.480 9.765 -11.645 1.00 84.94 94 GLY A C 1
ATOM 730 O O . GLY A 1 94 ? 9.700 10.132 -10.765 1.00 84.94 94 GLY A O 1
ATOM 731 N N . THR A 1 95 ? 10.449 8.517 -12.129 1.00 85.06 95 THR A N 1
ATOM 732 C CA . THR A 1 95 ? 9.543 7.499 -11.571 1.00 85.06 95 THR A CA 1
ATOM 733 C C . THR A 1 95 ? 9.891 7.186 -10.114 1.00 85.06 95 THR A C 1
ATOM 735 O O . THR A 1 95 ? 11.034 7.309 -9.667 1.00 85.06 95 THR A O 1
ATOM 738 N N . THR A 1 96 ? 8.899 6.725 -9.348 1.00 84.00 96 THR A N 1
ATOM 739 C CA . THR A 1 96 ? 9.119 6.248 -7.974 1.00 84.00 96 THR A CA 1
ATOM 740 C C . THR A 1 96 ? 9.879 4.921 -7.925 1.00 84.00 96 THR A C 1
ATOM 742 O O . THR A 1 96 ? 10.191 4.456 -6.832 1.00 84.00 96 THR A O 1
ATOM 745 N N . LYS A 1 97 ? 10.162 4.302 -9.086 1.00 88.62 97 LYS A N 1
ATOM 746 C CA . LYS A 1 97 ? 10.786 2.977 -9.239 1.00 88.62 97 LYS A CA 1
ATOM 747 C C . LYS A 1 97 ? 10.028 1.851 -8.533 1.00 88.62 97 LYS A C 1
ATOM 749 O O . LYS A 1 97 ? 10.590 0.804 -8.238 1.00 88.62 97 LYS A O 1
ATOM 754 N N . LYS A 1 98 ? 8.737 2.065 -8.271 1.00 90.31 98 LYS A N 1
ATOM 755 C CA . LYS A 1 98 ? 7.852 1.113 -7.588 1.00 90.31 98 LYS A CA 1
ATOM 756 C C . LYS A 1 98 ? 7.118 0.179 -8.553 1.00 90.31 98 LYS A C 1
ATOM 758 O O . LYS A 1 98 ? 6.187 -0.508 -8.150 1.00 90.31 98 LYS A O 1
ATOM 763 N N . GLY A 1 99 ? 7.484 0.159 -9.836 1.00 90.62 99 GLY A N 1
ATOM 764 C CA . GLY A 1 99 ? 6.917 -0.789 -10.797 1.00 90.62 99 GLY A CA 1
ATOM 765 C C . GLY A 1 99 ? 5.514 -0.435 -11.280 1.00 90.62 99 GLY A C 1
ATOM 766 O O . GLY A 1 99 ? 4.853 -1.270 -11.895 1.00 90.62 99 GLY A O 1
ATOM 767 N N . ILE A 1 100 ? 5.047 0.795 -11.039 1.00 91.06 100 ILE A N 1
ATOM 768 C CA . ILE A 1 100 ? 3.694 1.234 -11.408 1.00 91.06 100 ILE A CA 1
ATOM 769 C C . ILE A 1 100 ? 3.518 1.242 -12.927 1.00 91.06 100 ILE A C 1
ATOM 771 O O . ILE A 1 100 ? 2.565 0.659 -13.439 1.00 91.06 100 ILE A O 1
ATOM 775 N N . GLY A 1 101 ? 4.452 1.874 -13.644 1.00 89.88 101 GLY A N 1
ATOM 776 C CA . GLY A 1 101 ? 4.427 1.963 -15.105 1.00 89.88 101 GLY A CA 1
ATOM 777 C C . GLY A 1 101 ? 4.444 0.585 -15.772 1.00 89.88 101 GLY A C 1
ATOM 778 O O . GLY A 1 101 ? 3.509 0.274 -16.512 1.00 89.88 101 GLY A O 1
ATOM 779 N N . PRO A 1 102 ? 5.434 -0.277 -15.463 1.00 91.44 102 PRO A N 1
ATOM 780 C CA . PRO A 1 102 ? 5.475 -1.635 -15.999 1.00 91.44 102 PRO A CA 1
ATOM 781 C C . PRO A 1 102 ? 4.224 -2.457 -15.675 1.00 91.44 102 PRO A C 1
ATOM 783 O O . PRO A 1 102 ? 3.691 -3.109 -16.565 1.00 91.44 102 PRO A O 1
ATOM 786 N N . THR A 1 103 ? 3.689 -2.364 -14.451 1.00 92.31 103 THR A N 1
ATOM 787 C CA . THR A 1 103 ? 2.471 -3.108 -14.081 1.00 92.31 103 THR A CA 1
ATOM 788 C C . THR A 1 103 ? 1.259 -2.662 -14.903 1.00 92.31 103 THR A C 1
ATOM 790 O O . THR A 1 103 ? 0.495 -3.502 -15.367 1.00 92.31 103 THR A O 1
ATOM 793 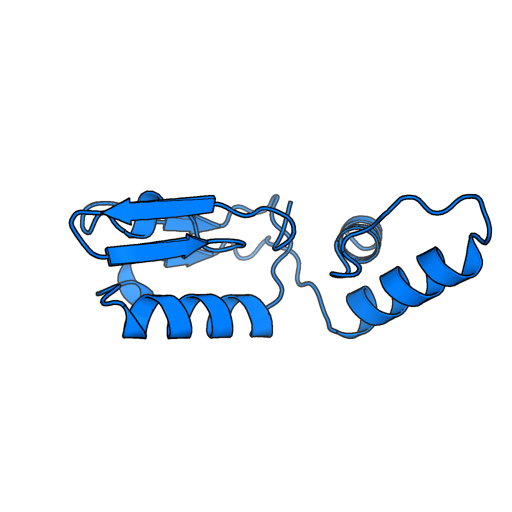N N . TYR A 1 104 ? 1.085 -1.355 -15.131 1.00 90.81 104 TYR A N 1
ATOM 794 C CA . TYR A 1 104 ? 0.002 -0.857 -15.987 1.00 90.81 104 TYR A CA 1
ATOM 795 C C . TYR A 1 104 ? 0.186 -1.201 -17.467 1.00 90.81 104 TYR A C 1
ATOM 797 O O . TYR A 1 104 ? -0.810 -1.314 -18.168 1.00 90.81 104 TYR A O 1
ATOM 805 N N . SER A 1 105 ? 1.418 -1.384 -17.944 1.00 89.75 105 SER A N 1
ATOM 806 C CA . SER A 1 105 ? 1.675 -1.838 -19.316 1.00 89.75 105 SER A CA 1
ATOM 807 C C . SER A 1 105 ? 1.345 -3.318 -19.532 1.00 89.75 105 SER A C 1
ATOM 809 O O . SER A 1 105 ? 1.173 -3.728 -20.677 1.00 89.75 105 SER A O 1
ATOM 811 N N . CYS A 1 106 ? 1.305 -4.115 -18.461 1.00 82.25 106 CYS A N 1
ATOM 812 C CA . CYS A 1 106 ? 0.918 -5.527 -18.491 1.00 82.25 106 CYS A CA 1
ATOM 813 C C . CYS A 1 106 ? -0.580 -5.764 -18.235 1.00 82.25 106 CYS A C 1
ATOM 815 O O . CYS A 1 106 ? -1.029 -6.901 -18.369 1.00 82.25 106 CYS A O 1
ATOM 817 N N . LYS A 1 107 ? -1.320 -4.728 -17.824 1.00 78.56 107 LYS A N 1
ATOM 818 C CA . LYS A 1 107 ? -2.776 -4.749 -17.631 1.00 78.56 107 LYS A CA 1
ATOM 819 C C . LYS A 1 107 ? -3.508 -4.677 -18.968 1.00 78.56 107 LYS A C 1
ATOM 821 O O . LYS A 1 107 ? -4.529 -5.386 -19.097 1.00 78.56 107 LYS A O 1
#

Secondary structure (DSSP, 8-state):
--TT--EEEEETTEEEEESSS-GGGGSTTPPEEE-TT-EEEHHHHHHHHHHHHHHT--SHHHHEEE-TTPEEE-HHHHHHHHHHHHHTGGG-----SSSHHHHHH--

pLDDT: mean 92.07, std 4.28, range [78.56, 97.44]

Organism: Mytilus galloprovincialis (NCBI:txid29158)

InterPro domains:
  IPR001114 Adenylosuccinate synthetase [MF_00011] (1-107)
  IPR001114 Adenylosuccinate synthetase [PF00709] (1-107)
  IPR001114 Adenylosuccinate synthetase [PTHR11846] (1-107)
  IPR001114 Adenylosuccinate synthetase [SM00788] (1-107)
  IPR027417 P-loop containing nucleoside triphosphate hydrolase [SSF52540] (1-106)
  IPR042109 Adenylosuccinate synthetase, domain 1 [G3DSA:3.40.440.10] (1-67)
  IPR042110 Adenylosuccinate synthetase, domain 2 [G3DSA:1.10.300.10] (68-107)